Protein AF-A0A6B2DLX1-F1 (afdb_monomer)

Solvent-accessible surface area (backbone atoms only — not comparable to full-atom values): 4762 Å² total; per-residue (Å²): 115,98,46,72,93,66,66,59,99,53,48,72,60,51,52,52,52,52,53,51,53,43,42,74,73,67,46,52,65,45,83,53,98,90,48,74,44,78,62,72,63,65,78,77,33,58,68,47,49,28,51,50,28,46,52,51,23,72,69,44,94,43,70,69,62,17,50,53,29,42,52,59,26,58,68,62,65,89,126

Foldseek 3Di:
DVQPPDAPPCNVVVVVVVVVVVVVVVFPWDQDPVGIDTDDDLVVDLVSLLVVLQVCLVVDPDPVSSVVSNVVSVVSDDD

Mean predicted aligned error: 4.37 Å

Secondary structure (DSSP, 8-state):
-TTTT---TTHHHHHHHHHHHHHHTT-EEEEETTEEEEE--GGG-HHHHHHHHHHHHHH-SSHHHHHHHHHHHHTT---

Structure (mmCIF, N/CA/C/O backbone):
data_AF-A0A6B2DLX1-F1
#
_entry.id   AF-A0A6B2DLX1-F1
#
loop_
_atom_site.group_PDB
_atom_site.id
_atom_site.type_symbol
_atom_site.label_atom_id
_atom_site.label_alt_id
_atom_site.label_comp_id
_atom_site.label_asym_id
_atom_site.label_entity_id
_atom_site.label_seq_id
_atom_site.pdbx_PDB_ins_code
_atom_site.Cartn_x
_atom_site.Cartn_y
_atom_site.Cartn_z
_atom_site.occupancy
_atom_site.B_iso_or_equiv
_atom_site.auth_seq_id
_atom_site.auth_comp_id
_atom_site.auth_asym_id
_atom_site.auth_atom_id
_atom_site.pdbx_PDB_model_num
ATOM 1 N N . ARG A 1 1 ? 17.382 -8.000 -3.982 1.00 75.50 1 ARG A N 1
ATOM 2 C CA . ARG A 1 1 ? 17.705 -7.901 -5.433 1.00 75.50 1 ARG A CA 1
ATOM 3 C C . ARG A 1 1 ? 16.556 -8.526 -6.221 1.00 75.50 1 ARG A C 1
ATOM 5 O O . ARG A 1 1 ? 16.157 -9.613 -5.844 1.00 75.50 1 ARG A O 1
ATOM 12 N N . VAL A 1 2 ? 16.050 -7.882 -7.283 1.00 85.81 2 VAL A N 1
ATOM 13 C CA . VAL A 1 2 ? 14.861 -8.346 -8.048 1.00 85.81 2 VAL A CA 1
ATOM 14 C C . VAL A 1 2 ? 15.047 -9.731 -8.688 1.00 85.81 2 VAL A C 1
ATOM 16 O O . VAL A 1 2 ? 14.089 -10.484 -8.778 1.00 85.81 2 VAL A O 1
ATOM 19 N N . TRP A 1 3 ? 16.270 -10.087 -9.090 1.00 91.25 3 TRP A N 1
ATOM 20 C CA . TRP A 1 3 ? 16.565 -11.366 -9.759 1.00 91.25 3 TRP A CA 1
ATOM 21 C C . TRP A 1 3 ? 17.442 -12.327 -8.948 1.00 91.25 3 TRP A C 1
ATOM 23 O O . TRP A 1 3 ? 17.944 -13.301 -9.499 1.00 91.25 3 TRP A O 1
ATOM 33 N N . GLY A 1 4 ? 17.667 -12.050 -7.658 1.00 90.81 4 GLY A N 1
ATOM 34 C CA . GLY A 1 4 ? 18.560 -12.868 -6.831 1.00 90.81 4 GLY A CA 1
ATOM 35 C C . GLY A 1 4 ? 19.930 -13.083 -7.490 1.00 90.81 4 GLY A C 1
ATOM 36 O O . GLY A 1 4 ? 20.608 -12.109 -7.831 1.00 90.81 4 GLY A O 1
ATOM 37 N N . GLU A 1 5 ? 20.298 -14.350 -7.670 1.00 92.69 5 GLU A N 1
ATOM 38 C CA . GLU A 1 5 ? 21.561 -14.799 -8.276 1.00 92.69 5 GLU A CA 1
ATOM 39 C C . GLU A 1 5 ? 21.516 -14.922 -9.808 1.00 92.69 5 GLU A C 1
ATOM 41 O O . GLU A 1 5 ? 22.564 -15.006 -10.440 1.00 92.69 5 GLU A O 1
ATOM 46 N N . HIS A 1 6 ? 20.330 -14.865 -10.424 1.00 90.12 6 HIS A N 1
ATOM 47 C CA . HIS A 1 6 ? 20.136 -15.165 -11.847 1.00 90.12 6 HIS A CA 1
ATOM 48 C C . HIS A 1 6 ? 19.546 -13.967 -12.612 1.00 90.12 6 HIS A C 1
ATOM 50 O O . HIS A 1 6 ? 18.395 -14.004 -13.059 1.00 90.12 6 HIS A O 1
ATOM 56 N N . PRO A 1 7 ? 20.294 -12.858 -12.764 1.00 89.56 7 PRO A N 1
ATOM 57 C CA . PRO A 1 7 ? 19.830 -11.718 -13.538 1.00 89.56 7 PRO A CA 1
ATOM 58 C C . PRO A 1 7 ? 19.775 -12.046 -15.040 1.00 89.56 7 PRO A C 1
ATOM 60 O O . PRO A 1 7 ? 20.648 -12.739 -15.563 1.00 89.56 7 PRO A O 1
ATOM 63 N N . PRO A 1 8 ? 18.799 -11.497 -15.781 1.00 90.12 8 PRO A N 1
ATOM 64 C CA . PRO A 1 8 ? 18.765 -11.651 -17.227 1.00 90.12 8 PRO A CA 1
ATOM 65 C C . PRO A 1 8 ? 19.925 -10.886 -17.881 1.00 90.12 8 PRO A C 1
ATOM 67 O O . PRO A 1 8 ? 20.328 -9.819 -17.409 1.00 90.12 8 PRO A O 1
ATOM 70 N N . HIS A 1 9 ? 20.385 -11.376 -19.039 1.00 87.12 9 HIS A N 1
ATOM 71 C CA . HIS A 1 9 ? 21.524 -10.832 -19.799 1.00 87.12 9 HIS A CA 1
ATOM 72 C C . HIS A 1 9 ? 21.437 -9.314 -20.063 1.00 87.12 9 HIS A C 1
ATOM 74 O O . HIS A 1 9 ? 22.447 -8.630 -20.197 1.00 87.12 9 HIS A O 1
ATOM 80 N N . ARG A 1 10 ? 20.221 -8.751 -20.136 1.00 91.88 10 ARG A N 1
ATOM 81 C CA . ARG A 1 10 ? 19.981 -7.304 -20.260 1.00 91.88 10 ARG A CA 1
ATOM 82 C C . ARG A 1 10 ? 19.062 -6.773 -19.156 1.00 91.88 10 ARG A C 1
ATOM 84 O O . ARG A 1 10 ? 18.085 -6.092 -19.452 1.00 91.88 10 ARG A O 1
ATOM 91 N N . ALA A 1 11 ? 19.395 -7.032 -17.891 1.00 91.75 11 ALA A N 1
ATOM 92 C CA . ALA A 1 11 ? 18.655 -6.585 -16.701 1.00 91.75 11 ALA A CA 1
ATOM 93 C C . ALA A 1 11 ? 18.094 -5.153 -16.786 1.00 91.75 11 ALA A C 1
ATOM 95 O O . ALA A 1 11 ? 16.899 -4.940 -16.588 1.00 91.75 11 ALA A O 1
ATOM 96 N N . ALA A 1 12 ? 18.908 -4.168 -17.173 1.00 90.75 12 ALA A N 1
ATOM 97 C CA . ALA A 1 12 ? 18.438 -2.787 -17.309 1.00 90.75 12 ALA A CA 1
ATOM 98 C C . ALA A 1 12 ? 17.360 -2.613 -18.401 1.00 90.75 12 ALA A C 1
ATOM 100 O O . ALA A 1 12 ? 16.406 -1.856 -18.216 1.00 90.75 12 ALA A O 1
ATOM 101 N N . ALA A 1 13 ? 17.487 -3.313 -19.534 1.00 94.06 13 ALA A N 1
ATOM 102 C CA . ALA A 1 13 ? 16.474 -3.307 -20.590 1.00 94.06 13 ALA A CA 1
ATOM 103 C C . ALA A 1 13 ? 15.193 -4.035 -20.154 1.00 94.06 13 ALA A C 1
ATOM 105 O O . ALA A 1 13 ? 14.092 -3.588 -20.482 1.00 94.06 13 ALA A O 1
ATOM 106 N N . THR A 1 14 ? 15.329 -5.098 -19.358 1.00 95.31 14 THR A N 1
ATOM 107 C CA . THR A 1 14 ? 14.198 -5.816 -18.764 1.00 95.31 14 THR A CA 1
ATOM 108 C C . THR A 1 14 ? 13.400 -4.909 -17.823 1.00 95.31 14 THR A C 1
ATOM 110 O O . THR A 1 14 ? 12.186 -4.811 -17.988 1.00 95.31 14 THR A O 1
ATOM 113 N N . VAL A 1 15 ? 14.052 -4.156 -16.919 1.00 94.38 15 VAL A N 1
ATOM 114 C CA . VAL A 1 15 ? 13.346 -3.170 -16.066 1.00 94.38 15 VAL A CA 1
ATOM 115 C C . VAL A 1 15 ? 12.597 -2.146 -16.913 1.00 94.38 15 VAL A C 1
ATOM 117 O O . VAL A 1 15 ? 11.421 -1.896 -16.664 1.00 94.38 15 VAL A O 1
ATOM 120 N N . ARG A 1 16 ? 13.251 -1.563 -17.929 1.00 95.12 16 ARG A N 1
ATOM 121 C CA . ARG A 1 16 ? 12.607 -0.574 -18.813 1.00 95.12 16 ARG A CA 1
ATOM 122 C C . ARG A 1 16 ? 11.352 -1.135 -19.480 1.00 95.12 16 ARG A C 1
ATOM 124 O O . ARG A 1 16 ? 10.351 -0.431 -19.573 1.00 95.12 16 ARG A O 1
ATOM 131 N N . SER A 1 17 ? 11.393 -2.403 -19.888 1.00 96.25 17 SER A N 1
ATOM 132 C CA . SER A 1 17 ? 10.250 -3.090 -20.496 1.00 96.25 17 SER A CA 1
ATOM 133 C C . SER A 1 17 ? 9.095 -3.268 -19.505 1.00 96.25 17 SER A C 1
ATOM 135 O O . SER A 1 17 ? 7.948 -3.004 -19.857 1.00 96.25 17 SER A O 1
ATOM 137 N N . TYR A 1 18 ? 9.373 -3.648 -18.253 1.00 96.25 18 TYR A N 1
ATOM 138 C CA . TYR A 1 18 ? 8.344 -3.736 -17.207 1.00 96.25 18 TYR A CA 1
ATOM 139 C C . TYR A 1 18 ? 7.727 -2.375 -16.884 1.00 96.25 18 TYR A C 1
ATOM 141 O O . TYR A 1 18 ? 6.506 -2.253 -16.858 1.00 96.25 18 TYR A O 1
ATOM 149 N N . VAL A 1 19 ? 8.549 -1.334 -16.726 1.00 97.12 19 VAL A N 1
ATOM 150 C CA . VAL A 1 19 ? 8.062 0.031 -16.477 1.00 97.12 19 VAL A CA 1
ATOM 151 C C . VAL A 1 19 ? 7.198 0.532 -17.635 1.00 97.12 19 VAL A C 1
ATOM 153 O O . VAL A 1 19 ? 6.168 1.156 -17.401 1.00 97.12 19 VAL A O 1
ATOM 156 N N . SER A 1 20 ? 7.572 0.233 -18.883 1.00 97.75 20 SER A N 1
ATOM 157 C CA . SER A 1 20 ? 6.761 0.585 -20.053 1.00 97.75 20 SER A CA 1
ATOM 158 C C . SER A 1 20 ? 5.378 -0.071 -20.016 1.00 97.75 20 SER A C 1
ATOM 160 O O . SER A 1 20 ? 4.389 0.615 -20.262 1.00 97.75 20 SER A O 1
ATOM 162 N N . ARG A 1 21 ? 5.289 -1.357 -19.655 1.00 98.06 21 ARG A N 1
ATOM 163 C CA . ARG A 1 21 ? 4.003 -2.065 -19.527 1.00 98.06 21 ARG A CA 1
ATOM 164 C C . ARG A 1 21 ? 3.156 -1.528 -18.373 1.00 98.06 21 ARG A C 1
ATOM 166 O O . ARG A 1 21 ? 1.961 -1.341 -18.546 1.00 98.06 21 ARG A O 1
ATOM 173 N N . LEU A 1 22 ? 3.769 -1.225 -17.228 1.00 97.38 22 LEU A N 1
ATOM 174 C CA . LEU A 1 22 ? 3.065 -0.635 -16.083 1.00 97.38 22 LEU A CA 1
ATOM 175 C C . LEU A 1 22 ? 2.498 0.752 -16.413 1.00 97.38 22 LEU A C 1
ATOM 177 O O . LEU A 1 22 ? 1.358 1.047 -16.071 1.00 97.38 22 LEU A O 1
ATOM 181 N N . ARG A 1 23 ? 3.255 1.587 -17.134 1.00 97.44 23 ARG A N 1
ATOM 182 C CA . ARG A 1 23 ? 2.752 2.881 -17.624 1.00 97.44 23 ARG A CA 1
ATOM 183 C C . ARG A 1 23 ? 1.583 2.715 -18.588 1.00 97.44 23 ARG A C 1
ATOM 185 O O . ARG A 1 23 ? 0.613 3.454 -18.484 1.00 97.44 23 ARG A O 1
ATOM 192 N N . ALA A 1 24 ? 1.655 1.737 -19.492 1.00 97.94 24 ALA A N 1
ATOM 193 C CA . ALA A 1 24 ? 0.550 1.423 -20.398 1.00 97.94 24 ALA A CA 1
ATOM 194 C C . ALA A 1 24 ? -0.707 0.939 -19.649 1.00 97.94 24 ALA A C 1
ATOM 196 O O . ALA A 1 24 ? -1.815 1.173 -20.113 1.00 97.94 24 ALA A O 1
ATOM 197 N N . ALA A 1 25 ? -0.542 0.327 -18.473 1.00 97.44 25 ALA A N 1
ATOM 198 C CA . ALA A 1 25 ? -1.634 -0.041 -17.572 1.00 97.44 25 ALA A CA 1
ATOM 199 C C . ALA A 1 25 ? -2.143 1.125 -16.692 1.00 97.44 25 ALA A C 1
ATOM 201 O O . ALA A 1 25 ? -2.984 0.908 -15.826 1.00 97.44 25 ALA A O 1
ATOM 202 N N . GLY A 1 26 ? -1.640 2.350 -16.887 1.00 95.81 26 GLY A N 1
ATOM 203 C CA . GLY A 1 26 ? -2.086 3.547 -16.167 1.00 95.81 26 GLY A CA 1
ATOM 204 C C . GLY A 1 26 ? -1.302 3.880 -14.894 1.00 95.81 26 GLY A C 1
ATOM 205 O O . GLY A 1 26 ? -1.638 4.846 -14.213 1.00 95.81 26 GLY A O 1
ATOM 206 N N . CYS A 1 27 ? -0.238 3.142 -14.556 1.00 96.69 27 CYS A N 1
ATOM 207 C CA . CYS A 1 27 ? 0.591 3.486 -13.400 1.00 96.69 27 CYS A CA 1
ATOM 208 C C . CYS A 1 27 ? 1.414 4.758 -13.668 1.00 96.69 27 CYS A C 1
ATOM 210 O O . CYS A 1 27 ? 2.242 4.798 -14.586 1.00 96.69 27 CYS A O 1
ATOM 212 N N . ALA A 1 28 ? 1.262 5.769 -12.810 1.00 96.69 28 ALA A N 1
ATOM 213 C CA . ALA A 1 28 ? 2.013 7.020 -12.878 1.00 96.69 28 ALA A CA 1
ATOM 214 C C . AL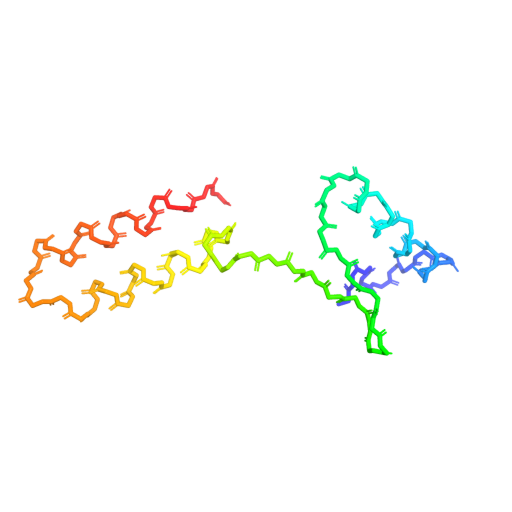A A 1 28 ? 3.458 6.835 -12.378 1.00 96.69 28 ALA A C 1
ATOM 216 O O . ALA A 1 28 ? 3.798 7.149 -11.241 1.00 96.69 28 ALA A O 1
ATOM 217 N N . ILE A 1 29 ? 4.322 6.276 -13.230 1.00 97.69 29 ILE A N 1
ATOM 218 C CA . ILE A 1 29 ? 5.732 6.025 -12.906 1.00 97.69 29 ILE A CA 1
ATOM 219 C C . ILE A 1 29 ? 6.626 7.078 -13.564 1.00 97.69 29 ILE A C 1
ATOM 221 O O . ILE A 1 29 ? 6.731 7.135 -14.790 1.00 97.69 29 ILE A O 1
ATOM 225 N N . GLU A 1 30 ? 7.361 7.845 -12.770 1.00 97.00 30 GLU A N 1
ATOM 226 C CA . GLU A 1 30 ? 8.349 8.837 -13.201 1.00 97.00 30 GLU A CA 1
ATOM 227 C C . GLU A 1 30 ? 9.754 8.226 -13.281 1.00 97.00 30 GLU A C 1
ATOM 229 O O . GLU A 1 30 ? 10.120 7.353 -12.494 1.00 97.00 30 GLU A O 1
ATOM 234 N N . ARG A 1 31 ? 10.568 8.686 -14.239 1.00 96.06 31 ARG A N 1
ATOM 235 C CA . ARG A 1 31 ? 12.008 8.394 -14.263 1.00 96.06 31 ARG A CA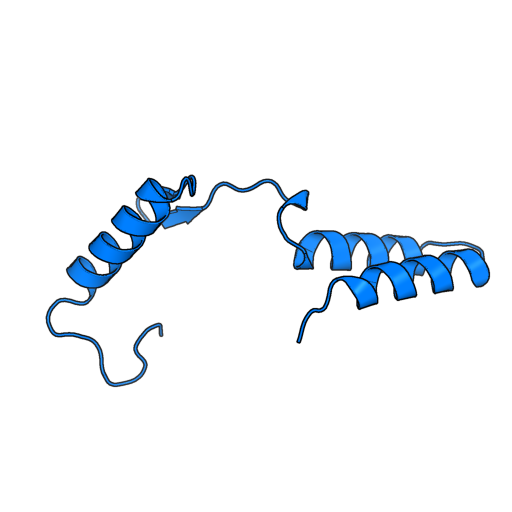 1
ATOM 236 C C . ARG A 1 31 ? 12.720 9.498 -13.485 1.00 96.06 31 ARG A C 1
ATOM 238 O O . ARG A 1 31 ? 12.543 10.666 -13.802 1.00 96.06 31 ARG A O 1
ATOM 245 N N . THR A 1 32 ? 13.554 9.126 -12.523 1.00 96.50 32 THR A N 1
ATOM 246 C CA . THR A 1 32 ? 14.356 10.059 -11.718 1.00 96.50 32 THR A CA 1
ATOM 247 C C . THR A 1 32 ? 15.849 9.803 -11.922 1.00 96.50 32 THR A C 1
ATOM 249 O O . THR A 1 32 ? 16.233 8.776 -12.490 1.00 96.50 32 THR A O 1
ATOM 252 N N . ALA A 1 33 ? 16.711 10.694 -11.421 1.00 94.19 33 ALA A N 1
ATOM 253 C CA . ALA A 1 33 ? 18.161 10.472 -11.420 1.00 94.19 33 ALA A CA 1
ATOM 254 C C . ALA A 1 33 ? 18.553 9.167 -10.692 1.00 94.19 33 ALA A C 1
ATOM 256 O O . ALA A 1 33 ? 19.475 8.472 -11.115 1.00 94.19 33 ALA A O 1
ATOM 257 N N . HIS A 1 34 ? 17.795 8.782 -9.659 1.00 91.94 34 HIS A N 1
ATOM 258 C CA . HIS A 1 34 ? 18.091 7.631 -8.799 1.00 91.94 34 HIS A CA 1
ATOM 259 C C . HIS A 1 34 ? 17.301 6.358 -9.137 1.00 91.94 34 HIS A C 1
ATOM 261 O O . HIS A 1 34 ? 17.528 5.321 -8.522 1.00 91.94 34 HIS A O 1
ATOM 267 N N . GLY A 1 35 ? 16.386 6.389 -10.113 1.00 94.38 35 GLY A N 1
ATOM 268 C CA . GLY A 1 35 ? 15.585 5.210 -10.449 1.00 94.38 35 GLY A CA 1
ATOM 269 C C . GLY A 1 35 ? 14.224 5.547 -11.038 1.00 94.38 35 GLY A C 1
ATOM 270 O O . GLY A 1 35 ? 14.120 6.355 -11.965 1.00 94.38 35 GLY A O 1
ATOM 271 N N . TYR A 1 36 ? 13.195 4.885 -10.521 1.00 96.06 36 TYR A N 1
ATOM 272 C CA . TYR A 1 36 ? 11.801 5.096 -10.891 1.00 96.06 36 TYR A CA 1
ATOM 273 C C . TYR A 1 36 ? 10.990 5.424 -9.642 1.00 96.06 36 TYR A C 1
ATOM 275 O O . TYR A 1 36 ? 11.240 4.846 -8.587 1.00 96.06 36 TYR A O 1
ATOM 283 N N . LEU A 1 37 ? 10.028 6.331 -9.774 1.00 96.44 37 LEU A N 1
ATOM 284 C CA . LEU A 1 37 ? 9.136 6.746 -8.697 1.00 96.44 37 LEU A CA 1
ATOM 285 C C . LEU A 1 37 ? 7.694 6.470 -9.114 1.00 96.44 37 LEU A C 1
ATOM 287 O O . LEU A 1 37 ? 7.258 6.977 -10.141 1.00 96.44 37 LEU A O 1
ATOM 291 N N . LEU A 1 38 ? 6.964 5.674 -8.335 1.00 95.88 38 LEU A N 1
ATOM 292 C CA . LEU A 1 38 ? 5.525 5.495 -8.516 1.00 95.88 38 LEU A CA 1
ATOM 293 C C . LEU A 1 38 ? 4.789 6.590 -7.738 1.00 95.88 38 LEU A C 1
ATOM 295 O O . LEU A 1 38 ? 4.938 6.685 -6.522 1.00 95.88 38 LEU A O 1
ATOM 299 N N . ARG A 1 39 ? 3.999 7.402 -8.441 1.00 95.00 39 ARG A N 1
ATOM 300 C CA . ARG A 1 39 ? 3.045 8.338 -7.845 1.00 95.00 39 ARG A CA 1
ATOM 301 C C . ARG A 1 39 ? 1.732 7.610 -7.626 1.00 95.00 39 ARG A C 1
ATOM 303 O O . ARG A 1 39 ? 1.156 7.060 -8.562 1.00 95.00 39 ARG A O 1
ATOM 310 N N . VAL A 1 40 ? 1.280 7.603 -6.386 1.00 94.38 40 VAL A N 1
ATOM 311 C CA . VAL A 1 40 ? 0.037 6.966 -5.975 1.00 94.38 40 VAL A CA 1
ATOM 312 C C . VAL A 1 40 ? -0.507 7.730 -4.777 1.00 94.38 40 VAL A C 1
ATOM 314 O O . VAL A 1 40 ? 0.274 8.266 -3.988 1.00 94.38 40 VAL A O 1
ATOM 317 N N . ASP A 1 41 ? -1.830 7.818 -4.682 1.00 91.38 41 ASP A N 1
ATOM 318 C CA . ASP A 1 41 ? -2.483 8.305 -3.472 1.00 91.38 41 ASP A CA 1
ATOM 319 C C . ASP A 1 41 ? -2.153 7.354 -2.313 1.00 91.38 41 ASP A C 1
ATOM 321 O O . ASP A 1 41 ? -2.090 6.135 -2.503 1.00 91.38 41 ASP A O 1
ATOM 325 N N . LEU A 1 42 ? -1.931 7.893 -1.117 1.00 85.25 42 LEU A N 1
ATOM 326 C CA . LEU A 1 42 ? -1.694 7.072 0.065 1.00 85.25 42 LEU A CA 1
ATOM 327 C C . LEU A 1 42 ? -2.875 6.125 0.314 1.00 85.25 42 LEU A C 1
ATOM 32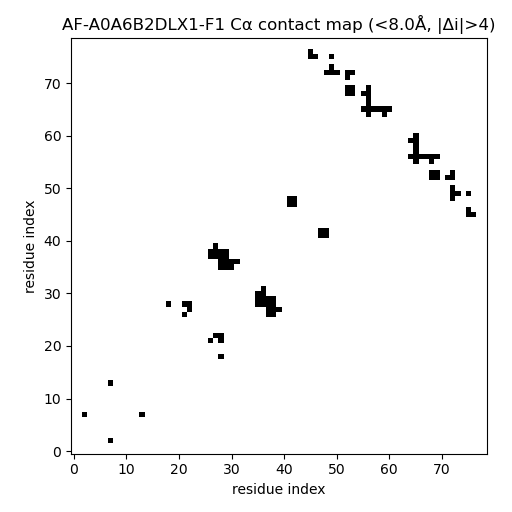9 O O . LEU A 1 42 ? -2.656 4.958 0.633 1.00 85.25 42 LEU A O 1
ATOM 333 N N . ASP A 1 43 ? -4.102 6.559 0.031 1.00 87.88 43 ASP A N 1
ATOM 334 C CA . ASP A 1 43 ? -5.306 5.753 0.251 1.00 87.88 43 ASP A CA 1
ATOM 335 C C . ASP A 1 43 ? -5.522 4.673 -0.815 1.00 87.88 43 ASP A C 1
ATOM 337 O O . ASP A 1 43 ? -6.321 3.750 -0.635 1.00 87.88 43 ASP A O 1
ATOM 341 N N . ALA A 1 44 ? -4.767 4.712 -1.913 1.00 91.19 44 ALA A N 1
ATOM 342 C CA . ALA A 1 44 ? -4.770 3.631 -2.891 1.00 91.19 44 ALA A CA 1
ATOM 343 C C . ALA A 1 44 ? -3.929 2.418 -2.438 1.00 91.19 44 ALA A C 1
ATOM 345 O O . ALA A 1 44 ? -3.969 1.373 -3.090 1.00 91.19 44 ALA A O 1
ATOM 346 N N . LEU A 1 45 ? -3.201 2.520 -1.317 1.00 94.12 45 LEU A N 1
ATOM 347 C CA . LEU A 1 45 ? -2.466 1.413 -0.707 1.00 94.12 45 LEU A CA 1
ATOM 348 C C . LEU A 1 45 ? -3.240 0.855 0.495 1.00 94.12 45 LEU A C 1
ATOM 350 O O . LEU A 1 45 ? -3.414 1.526 1.514 1.00 94.12 45 LEU A O 1
ATOM 354 N N . ASP A 1 46 ? -3.638 -0.415 0.412 1.00 94.81 46 ASP A N 1
ATOM 355 C CA . ASP A 1 46 ? -4.250 -1.145 1.531 1.00 94.81 46 ASP A CA 1
ATOM 356 C C . ASP A 1 46 ? -3.368 -1.119 2.789 1.00 94.81 46 ASP A C 1
ATOM 358 O O . ASP A 1 46 ? -3.871 -0.894 3.888 1.00 94.81 46 ASP A O 1
ATOM 362 N N . LEU A 1 47 ? -2.046 -1.219 2.632 1.00 94.75 47 LEU A N 1
ATOM 363 C CA . LEU A 1 47 ? -1.087 -1.092 3.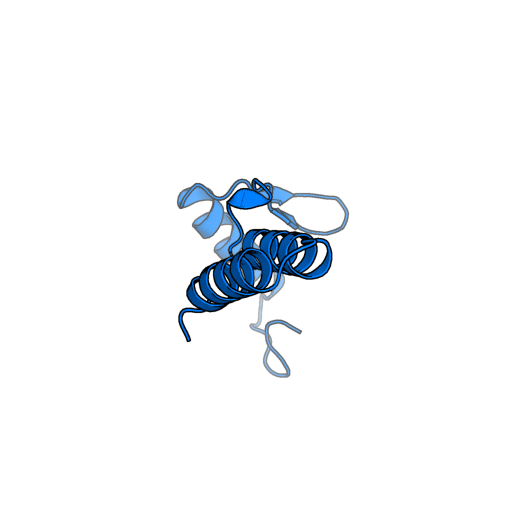729 1.00 94.75 47 LEU A CA 1
ATOM 364 C C . LEU A 1 47 ? -1.151 0.269 4.442 1.00 94.75 47 LEU A C 1
ATOM 366 O O . LEU A 1 47 ? -0.959 0.331 5.658 1.00 94.75 47 LEU A O 1
ATOM 370 N N . HIS A 1 48 ? -1.382 1.364 3.714 1.00 95.19 48 HIS A N 1
ATOM 371 C CA . HIS A 1 48 ? -1.493 2.686 4.332 1.00 95.19 48 HIS A CA 1
ATOM 372 C C . HIS A 1 48 ? -2.797 2.796 5.123 1.00 95.19 48 HIS A C 1
ATOM 374 O O . HIS A 1 48 ? -2.765 3.109 6.312 1.00 95.19 48 HIS A O 1
ATOM 380 N N . ARG A 1 49 ? -3.915 2.412 4.497 1.00 95.56 49 ARG A N 1
ATOM 381 C CA . ARG A 1 49 ? -5.240 2.359 5.133 1.00 95.56 49 ARG A CA 1
ATOM 382 C C . ARG A 1 49 ? -5.242 1.478 6.383 1.00 95.56 49 ARG A C 1
ATOM 384 O O . ARG A 1 49 ? -5.831 1.835 7.398 1.00 95.56 49 ARG A O 1
ATOM 391 N N . PHE A 1 50 ? -4.540 0.348 6.339 1.00 96.56 50 PHE A N 1
ATOM 392 C CA . PHE A 1 50 ? -4.337 -0.524 7.494 1.00 96.56 50 PHE A CA 1
ATOM 393 C C . PHE A 1 50 ? -3.640 0.214 8.641 1.00 96.56 50 PHE A C 1
ATOM 395 O O . PHE A 1 50 ? -4.120 0.204 9.773 1.00 96.56 50 PHE A O 1
ATOM 402 N N . ARG A 1 51 ? -2.510 0.872 8.357 1.00 96.00 51 ARG A N 1
ATOM 403 C CA . ARG A 1 51 ? -1.726 1.593 9.372 1.00 96.00 51 ARG A CA 1
ATOM 404 C C . ARG A 1 51 ? -2.503 2.747 9.985 1.00 96.00 51 ARG A C 1
ATOM 406 O O . ARG A 1 51 ? -2.416 2.951 11.192 1.00 96.00 51 ARG A O 1
ATOM 413 N N . GLU A 1 52 ? -3.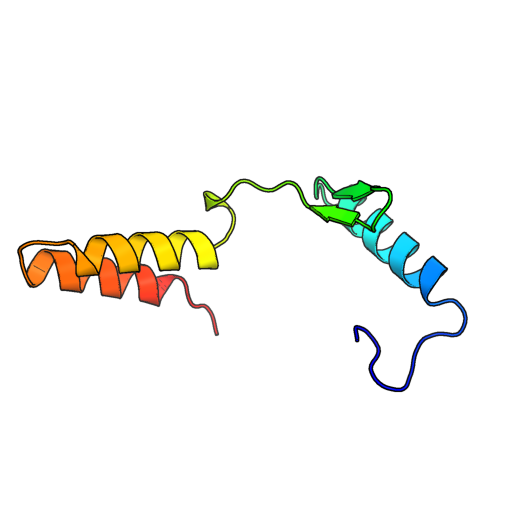263 3.467 9.171 1.00 96.12 52 GLU A N 1
ATOM 414 C CA . GLU A 1 52 ? -4.139 4.534 9.639 1.00 96.12 52 GLU A CA 1
ATOM 415 C C . GLU A 1 52 ? -5.200 3.991 10.602 1.00 96.12 52 GLU A C 1
ATOM 417 O O . GLU A 1 52 ? -5.296 4.465 11.734 1.00 96.12 52 GLU A O 1
ATOM 422 N N . LYS A 1 53 ? -5.924 2.934 10.216 1.00 96.81 53 LYS A N 1
ATOM 423 C CA . LYS A 1 53 ? -6.938 2.305 11.075 1.00 96.81 53 LYS A CA 1
ATOM 424 C C . LYS A 1 53 ? -6.354 1.771 12.381 1.00 96.81 53 LYS A C 1
ATOM 426 O O . LYS A 1 53 ? -6.934 1.993 13.437 1.00 96.81 53 LYS A O 1
ATOM 431 N N . VAL A 1 54 ? -5.174 1.150 12.338 1.00 97.69 54 VAL A N 1
ATOM 432 C CA . VAL A 1 54 ? -4.452 0.708 13.545 1.00 97.69 54 VAL A CA 1
ATOM 433 C C . VAL A 1 54 ? -4.065 1.890 14.438 1.00 97.69 54 VAL A C 1
ATOM 435 O O . VAL A 1 54 ? -4.166 1.789 15.660 1.00 97.69 54 VAL A O 1
ATOM 438 N N . SER A 1 55 ? -3.619 3.004 13.854 1.00 97.69 55 SER A N 1
ATOM 439 C CA . SER A 1 55 ? -3.297 4.224 14.603 1.00 97.69 55 SER A CA 1
ATOM 440 C C . SER A 1 55 ? -4.536 4.781 15.309 1.00 97.69 55 SER A C 1
ATOM 442 O O . SER A 1 55 ? -4.503 5.027 16.515 1.00 97.69 55 SER A O 1
ATOM 444 N N . LEU A 1 56 ? -5.655 4.887 14.585 1.00 97.50 56 LEU A N 1
ATOM 445 C CA . LEU A 1 56 ? -6.938 5.336 15.127 1.00 97.50 56 LEU A CA 1
ATOM 446 C C . LEU A 1 56 ? -7.456 4.400 16.225 1.00 97.50 56 LEU A C 1
ATOM 448 O O . LEU A 1 56 ? -7.891 4.877 17.269 1.00 97.50 56 LEU A O 1
ATOM 452 N N . ALA A 1 57 ? -7.357 3.082 16.031 1.00 97.62 57 ALA A N 1
ATOM 453 C CA . ALA A 1 57 ? -7.784 2.089 17.015 1.00 97.62 57 ALA A CA 1
ATOM 454 C C . ALA A 1 57 ? -7.022 2.236 18.338 1.00 97.62 57 ALA A C 1
ATOM 456 O O . ALA A 1 57 ? -7.618 2.196 19.409 1.00 97.62 57 ALA A O 1
ATOM 457 N N . ARG A 1 58 ? -5.705 2.466 18.267 1.00 97.06 58 ARG A N 1
ATOM 458 C CA . ARG A 1 58 ? -4.850 2.672 19.449 1.00 97.06 58 ARG A CA 1
ATOM 459 C C . ARG A 1 58 ? -5.128 3.985 20.175 1.00 97.06 58 ARG A C 1
ATOM 461 O O . ARG A 1 58 ? -4.876 4.070 21.371 1.00 97.06 58 ARG A O 1
ATOM 468 N N . ALA A 1 59 ? -5.593 5.000 19.454 1.00 97.88 59 ALA A N 1
ATOM 469 C CA . ALA A 1 59 ? -5.940 6.300 20.019 1.00 97.88 59 ALA A CA 1
ATOM 470 C C . ALA A 1 59 ? -7.393 6.371 20.525 1.00 97.88 59 ALA A C 1
ATOM 472 O O . ALA A 1 59 ? -7.774 7.363 21.146 1.00 97.88 59 ALA A O 1
ATOM 473 N N . ALA A 1 60 ? -8.218 5.357 20.248 1.00 97.00 60 ALA A N 1
AT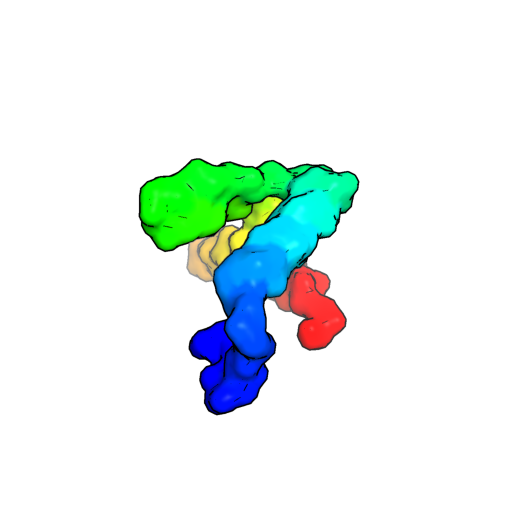OM 474 C CA . ALA A 1 60 ? -9.623 5.356 20.624 1.00 97.00 60 ALA A CA 1
ATOM 475 C C . ALA A 1 60 ? -9.795 5.235 22.147 1.00 97.00 60 ALA A C 1
ATOM 477 O O . ALA A 1 60 ? -9.160 4.415 22.802 1.00 97.00 60 ALA A O 1
ATOM 478 N N . ALA A 1 61 ? -10.707 6.031 22.708 1.00 92.25 61 ALA A N 1
ATOM 479 C CA . ALA A 1 61 ? -10.979 6.052 24.147 1.00 92.25 61 ALA A CA 1
ATOM 480 C C . ALA A 1 61 ? -11.887 4.903 24.634 1.00 92.25 61 ALA A C 1
ATOM 482 O O . ALA A 1 61 ? -12.128 4.791 25.832 1.00 92.25 61 ALA A O 1
ATOM 483 N N . GLY A 1 62 ? -12.433 4.088 23.726 1.00 95.00 62 GLY A N 1
ATOM 484 C CA . GLY A 1 62 ? -13.402 3.045 24.056 1.00 95.00 62 GLY A CA 1
ATOM 485 C C . GLY A 1 62 ? -13.146 1.744 23.308 1.00 95.00 62 GLY A C 1
ATOM 486 O O . GLY A 1 62 ? -12.919 1.752 22.095 1.00 95.00 62 GLY A O 1
ATOM 487 N N . ASP A 1 63 ? -13.256 0.635 24.038 1.00 93.56 63 ASP A N 1
ATOM 488 C CA . ASP A 1 63 ? -12.913 -0.709 23.564 1.00 93.56 63 ASP A CA 1
ATOM 489 C C . ASP A 1 63 ? -13.729 -1.140 22.341 1.00 93.56 63 ASP A C 1
ATOM 491 O O . ASP A 1 63 ? -13.188 -1.744 21.421 1.00 93.56 63 ASP A O 1
ATOM 495 N N . VAL A 1 64 ? -15.015 -0.775 22.282 1.00 96.31 64 VAL A N 1
ATOM 496 C CA . VAL A 1 64 ? -15.892 -1.108 21.144 1.00 96.31 64 VAL A CA 1
ATOM 497 C C . VAL A 1 64 ? -15.415 -0.426 19.859 1.00 96.31 64 VAL A C 1
ATOM 499 O O . VAL A 1 64 ? -15.317 -1.064 18.813 1.00 96.31 64 VAL A O 1
ATOM 502 N N . THR A 1 65 ? -15.075 0.863 19.934 1.00 96.25 65 THR A N 1
ATOM 503 C CA . THR A 1 65 ? -14.571 1.624 18.782 1.00 96.25 65 THR A CA 1
ATOM 504 C C . THR A 1 65 ? -13.196 1.122 18.354 1.00 96.25 65 THR A C 1
ATOM 506 O O . THR A 1 65 ? -12.936 0.982 17.161 1.00 96.25 65 THR A O 1
ATOM 509 N N . ALA A 1 66 ? -12.322 0.824 19.320 1.00 97.62 66 ALA A N 1
ATOM 510 C CA . ALA A 1 66 ? -11.004 0.266 19.048 1.00 97.62 66 ALA A CA 1
ATOM 511 C C . ALA A 1 66 ? -11.108 -1.093 18.337 1.00 97.62 66 ALA A C 1
ATOM 513 O O . ALA A 1 66 ? -10.462 -1.292 17.310 1.00 97.62 66 ALA A O 1
ATOM 514 N N . ALA A 1 67 ? -11.954 -1.997 18.841 1.00 98.12 67 ALA A N 1
ATOM 515 C CA . ALA A 1 67 ? -12.176 -3.317 18.257 1.00 98.12 67 ALA A CA 1
ATOM 516 C C . ALA A 1 67 ? -12.675 -3.224 16.807 1.00 98.12 67 ALA A C 1
ATOM 518 O O . ALA A 1 67 ? -12.065 -3.814 15.921 1.00 98.12 67 ALA A O 1
ATOM 519 N N . ALA A 1 68 ? -13.692 -2.397 16.540 1.00 97.94 68 ALA A N 1
ATOM 520 C CA . ALA A 1 68 ? -14.219 -2.214 15.186 1.00 97.94 68 ALA A CA 1
ATOM 521 C C . ALA A 1 68 ? -13.158 -1.681 14.200 1.00 97.94 68 ALA A C 1
ATOM 523 O O . ALA A 1 68 ? -13.080 -2.126 13.057 1.00 97.94 68 ALA A O 1
ATOM 524 N N . LEU A 1 69 ? -12.300 -0.753 14.640 1.00 98.31 69 LEU A N 1
ATOM 525 C CA . LEU A 1 69 ? -11.208 -0.235 13.810 1.00 98.31 69 LEU A CA 1
ATOM 526 C C . LEU A 1 69 ? -10.129 -1.291 13.534 1.00 98.31 69 LEU A C 1
ATOM 528 O O . LEU A 1 69 ? -9.555 -1.300 12.442 1.00 98.31 69 LEU A O 1
AT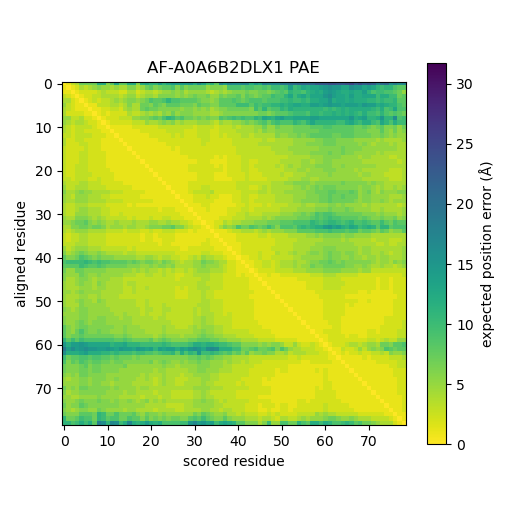OM 532 N N . PHE A 1 70 ? -9.848 -2.176 14.493 1.00 98.19 70 PHE A N 1
ATOM 533 C CA . PHE A 1 70 ? -8.953 -3.309 14.268 1.00 98.19 70 PHE A CA 1
ATOM 534 C C . PHE A 1 70 ? -9.549 -4.329 13.299 1.00 98.19 70 PHE A C 1
ATOM 536 O O . PHE A 1 70 ? -8.832 -4.773 12.401 1.00 98.19 70 PHE A O 1
ATOM 543 N N . ASP A 1 71 ? -10.836 -4.645 13.423 1.00 98.00 71 ASP A N 1
ATOM 544 C CA . ASP A 1 71 ? -11.533 -5.554 12.507 1.00 98.00 71 ASP A CA 1
ATOM 545 C C . ASP A 1 71 ? -11.502 -5.014 11.070 1.00 98.00 71 ASP A C 1
ATOM 547 O O . ASP A 1 71 ? -11.090 -5.716 10.142 1.00 98.00 71 ASP A O 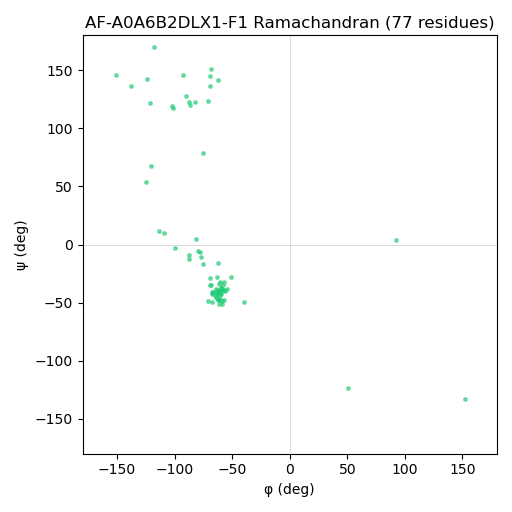1
ATOM 551 N N . ASP A 1 72 ? -11.818 -3.729 10.888 1.00 97.50 72 ASP A N 1
ATOM 552 C CA . ASP A 1 72 ? -11.714 -3.046 9.598 1.00 97.50 72 ASP A CA 1
ATOM 553 C C . ASP A 1 72 ? -10.290 -3.078 9.023 1.00 97.50 72 ASP A C 1
ATOM 555 O O . ASP A 1 72 ? -10.102 -3.156 7.807 1.00 97.50 72 ASP A O 1
ATOM 559 N N . ALA A 1 73 ? -9.271 -2.940 9.877 1.00 97.50 73 ALA A N 1
ATOM 560 C CA . ALA A 1 73 ? -7.881 -2.989 9.446 1.00 97.50 73 ALA A CA 1
ATOM 561 C C . ALA A 1 73 ? -7.534 -4.403 8.959 1.00 97.50 73 ALA A C 1
ATOM 563 O O . ALA A 1 73 ? -7.002 -4.574 7.862 1.00 97.50 73 ALA A O 1
ATOM 564 N N . LEU A 1 74 ? -7.867 -5.426 9.744 1.00 97.06 74 LEU A N 1
ATOM 565 C CA . LEU A 1 74 ? -7.602 -6.823 9.403 1.00 97.06 74 LEU A CA 1
ATOM 566 C C . LEU A 1 74 ? -8.319 -7.253 8.117 1.00 97.06 74 LEU A C 1
ATOM 568 O O . LEU A 1 74 ? -7.732 -7.982 7.321 1.00 97.06 74 LEU A O 1
ATOM 572 N N . ALA A 1 75 ? -9.518 -6.730 7.851 1.00 96.75 75 ALA A N 1
ATOM 573 C CA . ALA A 1 75 ? -10.269 -7.003 6.625 1.00 96.75 75 ALA A CA 1
ATOM 574 C C . ALA A 1 75 ? -9.566 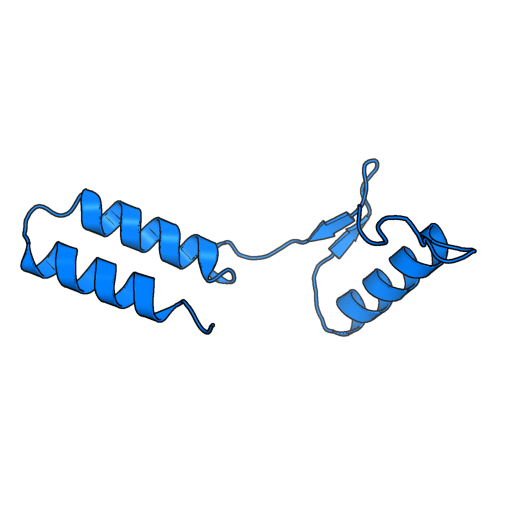-6.543 5.327 1.00 96.75 75 ALA A C 1
ATOM 576 O O . ALA A 1 75 ? -9.938 -6.976 4.237 1.00 96.75 75 ALA A O 1
ATOM 577 N N . LEU A 1 76 ? -8.544 -5.680 5.410 1.00 96.19 76 LEU A N 1
ATOM 578 C CA . LEU A 1 76 ? -7.755 -5.257 4.246 1.00 96.19 76 LEU A CA 1
ATOM 579 C C . LEU A 1 76 ? -6.767 -6.335 3.763 1.00 96.19 76 LEU A C 1
ATOM 581 O O . LEU A 1 76 ? -6.288 -6.258 2.628 1.00 96.19 76 LEU A O 1
ATOM 585 N N . TRP A 1 77 ? -6.466 -7.342 4.588 1.00 94.62 77 TRP A N 1
ATOM 586 C CA . TRP A 1 77 ? -5.544 -8.425 4.248 1.00 94.62 77 TRP A CA 1
ATOM 587 C C . TRP A 1 77 ? -6.251 -9.504 3.427 1.00 94.62 77 TRP A C 1
ATOM 589 O O . TRP A 1 77 ? -7.240 -10.087 3.859 1.00 94.62 77 TRP A O 1
ATOM 599 N N . ARG A 1 78 ? -5.728 -9.781 2.227 1.00 92.38 78 ARG A N 1
ATOM 600 C CA . ARG A 1 78 ? -6.355 -10.683 1.241 1.00 92.38 78 ARG A CA 1
ATOM 601 C C . ARG A 1 78 ? -5.621 -12.020 1.045 1.00 92.38 78 ARG A C 1
ATOM 603 O O . ARG A 1 78 ? -5.988 -12.766 0.140 1.00 92.38 78 ARG A O 1
ATOM 610 N N . GLY A 1 79 ? -4.637 -12.322 1.896 1.00 82.50 79 GLY A N 1
ATOM 611 C CA . GLY A 1 79 ? -3.772 -13.509 1.815 1.00 82.50 79 GLY A CA 1
ATOM 612 C C . GLY A 1 79 ? -2.310 -13.171 1.573 1.00 82.50 79 GLY A C 1
ATOM 613 O O . GLY A 1 79 ? -2.045 -12.182 0.853 1.00 82.50 79 GLY A O 1
#

pLDDT: mean 94.57, std 3.95, range [75.5, 98.31]

Nearest PDB structures (foldseek):
  2pzi-assembly1_A  TM=8.608E-01  e=3.207E+00  Mycobacterium tuberculosis
  5trd-assembly1_B  TM=4.081E-01  e=4.598E-01  Thermoplasma acidophilum DSM 1728
  3cta-assembly1_A-2  TM=3.205E-01  e=1.755E+00  Thermoplasma acidophilum DSM 1728

Radius of gyration: 18.84 Å; Cα contacts (8 Å, |Δi|>4): 55; chains: 1; bounding box: 38×26×45 Å

Sequence (79 aa):
RVWGEHPPHRAAATVRSYVSRLRAAGCAIERTAHGYLLRVDLDALDLHRFREKVSLARAAAGDVTAAALFDDALALWRG